Protein AF-A0A919WEN9-F1 (afdb_monomer)

Secondary structure (DSSP, 8-state):
----HHHHHHHHHHHHHHHTS---HHHHHHHHHHHHHHHHHHHHHHT---

Radius of gyration: 13.21 Å; Cα contacts (8 Å, |Δi|>4): 13; chains: 1; bounding box: 30×26×36 Å

Sequence (50 aa):
MDFTKGEMLIITGLAAMVEEEGKTPHEAIQRAREIENQVFFALGDLKKEE

Mean predicted aligned error: 4.12 Å

Structure (mmCIF, N/CA/C/O backbone):
data_AF-A0A919WEN9-F1
#
_entry.id   AF-A0A919WEN9-F1
#
loop_
_atom_site.group_PDB
_atom_site.id
_atom_site.type_symbol
_atom_site.label_atom_id
_atom_site.label_alt_id
_atom_site.label_comp_id
_atom_site.label_asym_id
_atom_site.label_entity_id
_atom_site.label_seq_id
_atom_site.pdbx_PDB_ins_code
_atom_site.Cartn_x
_atom_site.Cartn_y
_atom_site.Cartn_z
_atom_site.occupancy
_atom_site.B_iso_or_equiv
_atom_site.auth_seq_id
_atom_site.auth_comp_id
_atom_site.auth_asym_id
_atom_site.auth_atom_id
_atom_site.pdbx_PDB_model_num
ATOM 1 N N . MET A 1 1 ? -3.395 21.464 0.842 1.00 65.19 1 MET A N 1
ATOM 2 C CA . MET A 1 1 ? -2.369 20.510 0.384 1.00 65.19 1 MET A CA 1
ATOM 3 C C . MET A 1 1 ? -3.052 19.744 -0.719 1.00 65.19 1 MET A C 1
ATOM 5 O O . MET A 1 1 ? -4.057 19.108 -0.428 1.00 65.19 1 MET A O 1
ATOM 9 N N . ASP A 1 2 ? -2.613 19.931 -1.957 1.00 88.94 2 ASP A N 1
ATOM 10 C CA . ASP A 1 2 ? -3.310 19.365 -3.111 1.00 88.94 2 ASP A CA 1
ATOM 11 C C . ASP A 1 2 ? -2.625 18.053 -3.474 1.00 88.94 2 ASP A C 1
ATOM 13 O O . ASP A 1 2 ? -1.441 18.042 -3.804 1.00 88.94 2 ASP A O 1
ATOM 17 N N . PHE A 1 3 ? -3.354 16.946 -3.345 1.00 93.19 3 PHE A N 1
ATOM 18 C CA . PHE A 1 3 ? -2.874 15.622 -3.722 1.00 93.19 3 PHE A CA 1
ATOM 19 C C . PHE A 1 3 ? -3.104 15.393 -5.216 1.00 93.19 3 PHE A C 1
ATOM 21 O O . PHE A 1 3 ? -4.172 15.694 -5.756 1.00 93.19 3 PHE A O 1
ATOM 28 N N . THR A 1 4 ? -2.116 14.820 -5.892 1.00 96.88 4 THR A N 1
ATOM 29 C CA . THR A 1 4 ? -2.262 14.339 -7.265 1.00 96.88 4 THR A CA 1
ATOM 30 C C . THR A 1 4 ? -3.257 13.179 -7.331 1.00 96.88 4 THR A C 1
ATOM 32 O O . THR A 1 4 ? -3.530 12.491 -6.345 1.00 96.88 4 THR A O 1
ATOM 35 N N . LYS A 1 5 ? -3.773 12.895 -8.533 1.00 94.94 5 LYS A N 1
ATOM 36 C CA . LYS A 1 5 ? -4.656 11.739 -8.760 1.00 94.94 5 LYS A CA 1
ATOM 37 C C . LYS A 1 5 ? -4.026 10.422 -8.281 1.00 94.94 5 LYS A C 1
ATOM 39 O O . LYS A 1 5 ? -4.736 9.579 -7.746 1.00 94.94 5 LYS A O 1
ATOM 44 N N . GLY A 1 6 ? -2.715 10.250 -8.471 1.00 95.00 6 GLY A N 1
ATOM 45 C CA . GLY A 1 6 ? -1.989 9.060 -8.017 1.00 95.00 6 GLY A CA 1
ATOM 46 C C . GLY A 1 6 ? -1.928 8.959 -6.493 1.0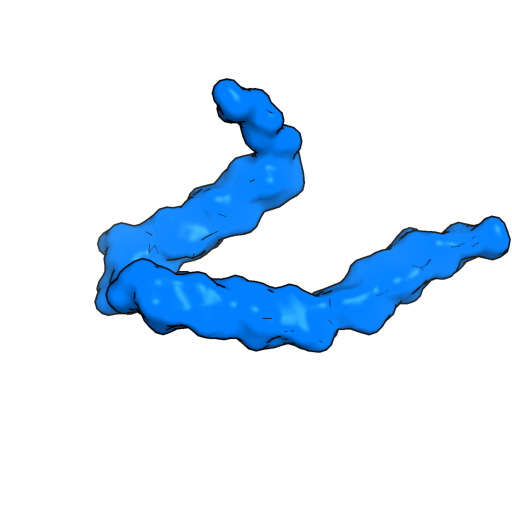0 95.00 6 GLY A C 1
ATOM 47 O O . GLY A 1 6 ? -2.249 7.914 -5.936 1.00 95.00 6 GLY A O 1
ATOM 48 N N . GLU A 1 7 ? -1.597 10.058 -5.816 1.00 95.88 7 GLU A N 1
ATOM 49 C CA . GLU A 1 7 ? -1.557 10.111 -4.348 1.00 95.88 7 GLU A CA 1
ATOM 50 C C . GLU A 1 7 ? -2.939 9.870 -3.732 1.00 95.88 7 GLU A C 1
ATOM 52 O O . GLU A 1 7 ? -3.053 9.121 -2.765 1.00 95.88 7 GLU A O 1
ATOM 57 N N . MET A 1 8 ? -4.003 10.415 -4.331 1.00 96.81 8 MET A N 1
ATOM 58 C CA . MET A 1 8 ? -5.376 10.161 -3.885 1.00 96.81 8 MET A CA 1
ATOM 59 C C . MET A 1 8 ? -5.744 8.676 -3.932 1.00 96.81 8 MET A C 1
ATOM 61 O O . MET A 1 8 ? -6.378 8.189 -3.004 1.00 96.81 8 MET A O 1
ATOM 65 N N . LEU A 1 9 ? -5.319 7.934 -4.961 1.00 96.75 9 LEU A N 1
ATOM 66 C CA . LEU A 1 9 ? -5.580 6.490 -5.042 1.00 96.75 9 LEU A CA 1
ATOM 67 C C . LEU A 1 9 ? -4.889 5.717 -3.911 1.00 96.75 9 LEU A C 1
ATOM 69 O O . LEU A 1 9 ? -5.478 4.792 -3.353 1.00 96.75 9 LEU A O 1
ATOM 73 N N . ILE A 1 10 ? -3.671 6.120 -3.540 1.00 96.69 10 ILE A N 1
ATOM 74 C CA . ILE A 1 10 ? -2.945 5.533 -2.406 1.00 96.69 10 ILE A CA 1
ATOM 75 C C . ILE A 1 10 ? -3.675 5.848 -1.094 1.00 96.69 10 ILE A C 1
ATOM 77 O O . ILE A 1 10 ? -3.897 4.949 -0.284 1.00 96.69 10 ILE A O 1
ATOM 81 N N . ILE A 1 11 ? -4.093 7.103 -0.903 1.00 96.81 11 ILE A N 1
ATOM 82 C CA . ILE A 1 11 ? -4.826 7.550 0.290 1.00 96.81 11 ILE A CA 1
ATOM 83 C C . ILE A 1 11 ? -6.154 6.796 0.427 1.00 96.81 11 ILE A C 1
ATOM 85 O O . ILE A 1 11 ? -6.448 6.277 1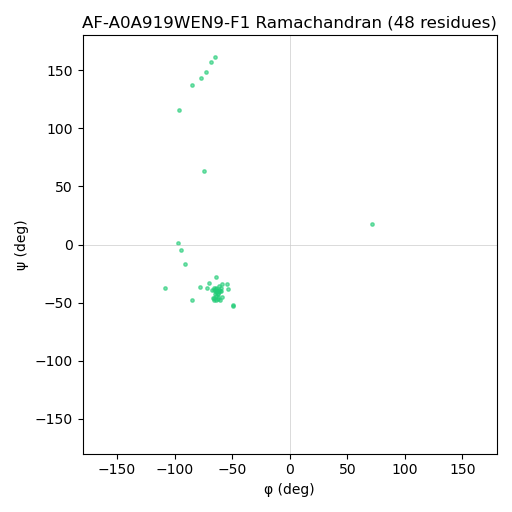.501 1.00 96.81 11 ILE A O 1
ATOM 89 N N . THR A 1 12 ? -6.935 6.685 -0.650 1.00 97.38 12 THR A N 1
ATOM 90 C CA . THR A 1 12 ? -8.202 5.943 -0.647 1.00 97.38 12 THR A CA 1
ATOM 91 C C . THR A 1 12 ? -7.986 4.463 -0.336 1.00 97.38 12 THR A C 1
ATOM 93 O O . THR A 1 12 ? -8.731 3.904 0.461 1.00 97.38 12 THR A O 1
ATOM 96 N N . GLY A 1 13 ? -6.947 3.831 -0.895 1.00 97.81 13 GLY A N 1
ATOM 97 C CA . GLY A 1 13 ? -6.619 2.438 -0.578 1.00 97.81 13 GLY A CA 1
ATOM 98 C C . GLY A 1 13 ? -6.255 2.231 0.896 1.00 97.81 13 GLY A C 1
ATOM 99 O O . GLY A 1 13 ? -6.720 1.281 1.519 1.00 97.81 13 GLY A O 1
ATOM 100 N N . LEU A 1 14 ? -5.468 3.141 1.479 1.00 98.25 14 LEU A N 1
ATOM 101 C CA . LEU A 1 14 ? -5.140 3.119 2.908 1.00 98.25 14 LEU A CA 1
ATOM 102 C C . LEU A 1 14 ? -6.377 3.318 3.795 1.00 98.25 14 LEU A C 1
ATOM 104 O O . LEU A 1 14 ? -6.494 2.650 4.821 1.00 98.25 14 LEU A O 1
ATOM 108 N N . ALA A 1 15 ? -7.293 4.208 3.406 1.00 98.25 15 ALA A N 1
ATOM 109 C CA . ALA A 1 15 ? -8.542 4.435 4.129 1.00 98.25 15 ALA A CA 1
ATOM 110 C C . ALA A 1 15 ? -9.439 3.187 4.108 1.00 98.25 15 ALA A C 1
ATOM 112 O O . ALA A 1 15 ? -9.862 2.735 5.169 1.00 98.25 15 ALA A O 1
ATOM 113 N N . ALA A 1 16 ? -9.634 2.565 2.940 1.00 98.56 16 ALA A N 1
ATOM 114 C CA . ALA A 1 16 ? -10.431 1.343 2.805 1.00 98.56 16 ALA A CA 1
ATOM 115 C C . ALA A 1 16 ? -9.880 0.185 3.657 1.00 98.56 16 ALA A C 1
ATOM 117 O O . ALA A 1 16 ? -10.638 -0.540 4.297 1.00 98.56 16 ALA A O 1
ATOM 118 N N . MET A 1 17 ? -8.553 0.052 3.763 1.00 98.62 17 MET A N 1
ATOM 119 C CA . MET A 1 17 ? -7.939 -0.948 4.645 1.00 98.62 17 MET A CA 1
ATOM 120 C C . MET A 1 17 ? -8.336 -0.777 6.119 1.00 98.62 17 MET A C 1
ATOM 122 O O . MET A 1 17 ? -8.448 -1.764 6.846 1.00 98.62 17 MET A O 1
ATOM 126 N N . VAL A 1 18 ? -8.534 0.459 6.572 1.00 98.44 18 VAL A N 1
ATOM 127 C CA . VAL A 1 18 ? -8.931 0.749 7.954 1.00 98.44 18 VAL A CA 1
ATOM 128 C C . VAL A 1 18 ? -10.448 0.644 8.118 1.00 98.44 18 VAL A C 1
ATOM 130 O O . VAL A 1 18 ? -10.919 -0.005 9.049 1.00 98.44 18 VAL A O 1
ATOM 133 N N . GLU A 1 19 ? -11.209 1.265 7.218 1.00 98.44 19 GLU A N 1
ATOM 134 C CA . GLU A 1 19 ? -12.665 1.400 7.332 1.00 98.44 19 GLU A CA 1
ATOM 135 C C . GLU A 1 19 ? -13.422 0.121 6.952 1.00 98.44 19 GLU A C 1
ATOM 137 O O . GLU A 1 19 ? -14.423 -0.209 7.587 1.00 98.44 19 GLU A O 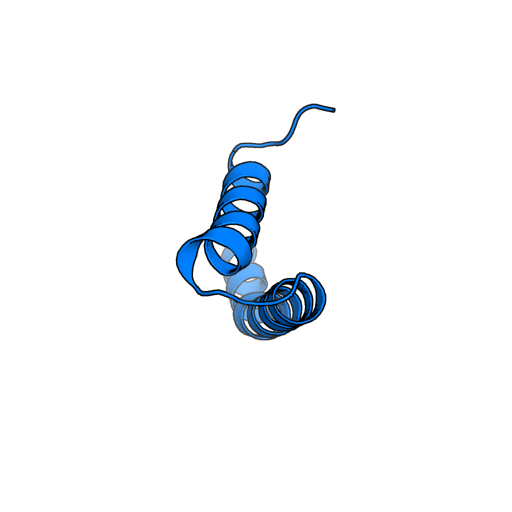1
ATOM 142 N N . GLU A 1 20 ? -12.942 -0.613 5.947 1.00 98.19 20 GLU A N 1
ATOM 143 C CA . GLU A 1 20 ? -13.648 -1.760 5.364 1.00 98.19 20 GLU A CA 1
ATOM 144 C C . GLU A 1 20 ? -12.994 -3.097 5.734 1.00 98.19 20 GLU A C 1
ATOM 146 O O . GLU A 1 20 ? -13.691 -4.078 5.993 1.00 98.19 20 GLU A O 1
ATOM 151 N N . GLU A 1 21 ? -11.659 -3.150 5.800 1.00 97.88 21 GLU A N 1
ATOM 152 C CA . GLU A 1 21 ? -10.920 -4.388 6.104 1.00 97.88 21 GLU A CA 1
ATOM 153 C C . GLU A 1 21 ? -10.570 -4.548 7.596 1.00 97.88 21 GLU A C 1
ATOM 155 O O . GLU A 1 21 ? -10.034 -5.582 7.997 1.00 97.88 21 GLU A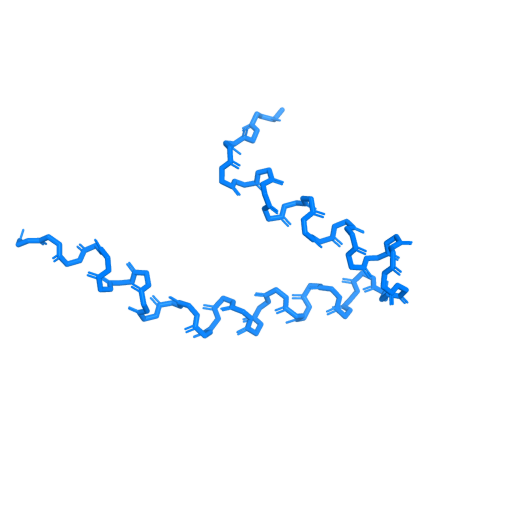 O 1
ATOM 160 N N . GLY A 1 22 ? -10.865 -3.541 8.427 1.00 98.19 22 GLY A N 1
ATOM 161 C CA . GLY A 1 22 ? -10.682 -3.592 9.881 1.00 98.19 22 GLY A CA 1
ATOM 162 C C . GLY A 1 22 ? -9.227 -3.555 10.356 1.00 98.19 22 GLY A C 1
ATOM 163 O O . GLY A 1 22 ? -8.955 -3.922 11.502 1.00 98.19 22 GLY A O 1
ATOM 164 N N . LYS A 1 23 ? -8.283 -3.126 9.509 1.00 98.19 23 LYS A N 1
ATOM 165 C CA . LYS A 1 23 ? -6.879 -2.974 9.906 1.00 98.19 23 LYS A CA 1
ATOM 166 C C . LYS A 1 23 ? -6.690 -1.771 10.820 1.00 98.19 23 LYS A C 1
ATOM 168 O O . LYS A 1 23 ? -7.318 -0.724 10.672 1.00 98.19 23 LYS A O 1
ATOM 173 N N . THR A 1 24 ? -5.722 -1.876 11.717 1.00 98.62 24 THR A N 1
ATOM 174 C CA . THR A 1 24 ? -5.187 -0.708 12.415 1.00 98.62 24 THR A CA 1
ATOM 175 C C . THR A 1 24 ? -4.410 0.193 11.443 1.00 98.62 24 THR A C 1
ATOM 177 O O . THR A 1 24 ? -3.872 -0.285 10.437 1.00 98.62 24 THR A O 1
ATOM 180 N N . PRO A 1 25 ? -4.241 1.494 11.755 1.00 98.31 25 PRO A N 1
ATOM 181 C CA . PRO A 1 25 ? -3.390 2.377 10.956 1.00 98.31 25 PRO A CA 1
ATOM 182 C C . PRO A 1 25 ? -1.963 1.842 10.773 1.00 98.31 25 PRO A C 1
ATOM 184 O O . PRO A 1 25 ? -1.357 2.028 9.721 1.00 98.31 25 PRO A O 1
ATOM 187 N N . HIS A 1 26 ? -1.428 1.147 11.783 1.00 98.44 26 HIS A N 1
ATOM 188 C CA . HIS A 1 26 ? -0.095 0.557 11.719 1.00 98.44 26 HIS A CA 1
ATOM 189 C C . HIS A 1 26 ? -0.012 -0.555 10.667 1.00 98.44 26 HIS A C 1
ATOM 191 O O . HIS A 1 26 ? 0.894 -0.545 9.837 1.00 98.44 26 HIS A O 1
ATOM 197 N N . GLU A 1 27 ? -0.980 -1.472 10.660 1.00 98.50 27 GLU A N 1
ATOM 198 C CA . GLU A 1 27 ? -1.047 -2.574 9.695 1.00 98.50 27 GLU A CA 1
ATOM 199 C C . GLU A 1 27 ? -1.273 -2.072 8.265 1.00 98.50 27 GLU A C 1
ATOM 201 O O . GLU A 1 27 ? -0.649 -2.578 7.333 1.00 98.50 27 GLU A O 1
ATOM 206 N N . ALA A 1 28 ? -2.113 -1.049 8.076 1.00 98.44 28 ALA A N 1
ATOM 207 C CA . ALA A 1 28 ? -2.326 -0.435 6.765 1.00 98.44 28 ALA A CA 1
ATOM 208 C C . ALA A 1 28 ? -1.033 0.204 6.219 1.00 98.44 28 ALA A C 1
ATOM 210 O O . ALA A 1 28 ? -0.650 -0.037 5.072 1.00 98.44 28 ALA A O 1
ATOM 211 N N . ILE A 1 29 ? -0.305 0.954 7.055 1.00 98.12 29 ILE A N 1
ATOM 212 C CA . ILE A 1 29 ? 0.986 1.555 6.681 1.00 98.12 29 ILE A CA 1
ATOM 213 C C . ILE A 1 29 ? 2.040 0.477 6.409 1.00 98.12 29 ILE A C 1
ATOM 215 O O . ILE A 1 29 ? 2.796 0.584 5.441 1.00 98.12 29 ILE A O 1
ATOM 219 N N . GLN A 1 30 ? 2.099 -0.569 7.235 1.00 98.25 30 GLN A N 1
ATOM 220 C CA . GLN A 1 30 ? 3.001 -1.694 7.005 1.00 98.25 30 GLN A CA 1
ATOM 221 C C . GLN A 1 30 ? 2.707 -2.353 5.654 1.00 98.25 30 GLN A C 1
ATOM 223 O O . GLN A 1 30 ? 3.629 -2.572 4.867 1.00 98.25 30 GLN A O 1
ATOM 228 N N . ARG A 1 31 ? 1.429 -2.585 5.340 1.00 97.69 31 ARG A N 1
ATOM 229 C CA . ARG A 1 31 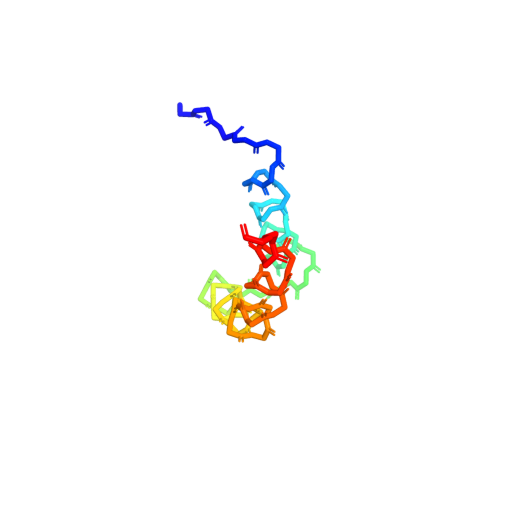? 1.028 -3.162 4.059 1.00 97.69 31 ARG A CA 1
ATOM 230 C C . ARG A 1 31 ? 1.410 -2.271 2.877 1.00 97.69 31 ARG A C 1
ATOM 232 O O . ARG A 1 31 ? 1.871 -2.786 1.862 1.00 97.69 31 ARG A O 1
ATOM 239 N N . ALA A 1 32 ? 1.271 -0.952 3.000 1.00 97.06 32 ALA A N 1
ATOM 240 C CA . ALA A 1 32 ? 1.706 -0.026 1.958 1.00 97.06 32 ALA A CA 1
ATOM 241 C C . ALA A 1 32 ? 3.218 -0.103 1.695 1.00 97.06 32 ALA A C 1
ATOM 243 O O . ALA A 1 32 ? 3.620 -0.116 0.536 1.00 97.06 32 ALA A O 1
ATOM 244 N N . ARG A 1 33 ? 4.048 -0.249 2.737 1.00 96.69 33 ARG A N 1
ATOM 245 C CA . ARG A 1 33 ? 5.504 -0.457 2.587 1.00 96.69 33 ARG A CA 1
ATOM 246 C C . ARG A 1 33 ? 5.846 -1.791 1.924 1.00 96.69 33 ARG A C 1
ATOM 248 O O . ARG A 1 33 ? 6.790 -1.884 1.147 1.00 96.69 33 ARG A O 1
ATOM 255 N N . GLU A 1 34 ? 5.095 -2.849 2.220 1.00 96.50 34 GLU A N 1
ATOM 256 C CA . GLU A 1 34 ? 5.265 -4.133 1.530 1.00 96.50 34 GLU A CA 1
ATOM 257 C C . GLU A 1 34 ? 4.940 -4.011 0.039 1.00 96.50 34 GLU A C 1
ATOM 259 O O . GLU A 1 34 ? 5.694 -4.514 -0.793 1.00 96.50 34 GLU A O 1
ATOM 264 N N . ILE A 1 35 ? 3.845 -3.323 -0.299 1.00 96.06 35 ILE A N 1
ATOM 265 C CA . ILE A 1 35 ? 3.454 -3.058 -1.686 1.00 96.06 35 ILE A CA 1
ATOM 266 C C . ILE A 1 35 ? 4.519 -2.208 -2.379 1.00 96.06 35 ILE A C 1
ATOM 268 O O . ILE A 1 35 ? 4.946 -2.577 -3.468 1.00 96.06 35 ILE A O 1
ATOM 272 N N . GLU A 1 36 ? 4.991 -1.130 -1.745 1.00 94.50 36 GLU A N 1
ATOM 273 C CA . GLU A 1 36 ? 6.084 -0.280 -2.239 1.00 94.50 36 GLU A CA 1
ATOM 274 C C . GLU A 1 36 ? 7.292 -1.124 -2.663 1.00 94.50 36 GLU A C 1
ATOM 276 O O . GLU A 1 36 ? 7.728 -1.041 -3.811 1.00 94.50 36 GLU A O 1
ATOM 281 N N . ASN A 1 37 ? 7.775 -2.003 -1.779 1.00 91.62 37 ASN A N 1
ATOM 282 C CA . ASN A 1 37 ? 8.911 -2.880 -2.068 1.00 91.62 37 ASN A CA 1
ATOM 283 C C . ASN A 1 37 ? 8.646 -3.834 -3.245 1.00 91.62 37 ASN A C 1
ATOM 285 O O . ASN A 1 37 ? 9.559 -4.124 -4.018 1.00 91.62 37 ASN A O 1
ATOM 289 N N . GLN A 1 38 ? 7.413 -4.327 -3.393 1.00 92.56 38 GLN A N 1
ATOM 290 C CA . GLN A 1 38 ? 7.036 -5.222 -4.492 1.00 92.56 38 GLN A CA 1
ATOM 291 C C . GLN A 1 38 ? 6.969 -4.496 -5.837 1.00 92.56 38 GLN A C 1
ATOM 293 O O . GLN A 1 38 ? 7.347 -5.064 -6.861 1.00 92.56 38 GLN A O 1
ATOM 298 N N . VAL A 1 39 ? 6.493 -3.250 -5.847 1.00 94.31 39 VAL A N 1
ATOM 299 C CA . VAL A 1 39 ? 6.298 -2.494 -7.089 1.00 94.31 39 VAL A CA 1
ATOM 300 C C . VAL A 1 39 ? 7.514 -1.660 -7.479 1.00 94.31 39 VAL A C 1
ATOM 302 O O . VAL A 1 39 ? 7.601 -1.272 -8.638 1.00 94.31 39 VAL A O 1
ATOM 305 N N . PHE A 1 40 ? 8.465 -1.410 -6.572 1.00 90.81 40 PHE A N 1
ATOM 306 C CA . PHE A 1 40 ? 9.617 -0.531 -6.811 1.00 90.81 40 PHE A CA 1
ATOM 307 C C . PHE A 1 40 ? 10.357 -0.849 -8.118 1.00 90.81 40 PHE A C 1
ATOM 309 O O . PHE A 1 40 ? 10.541 0.029 -8.961 1.00 90.81 40 PHE A O 1
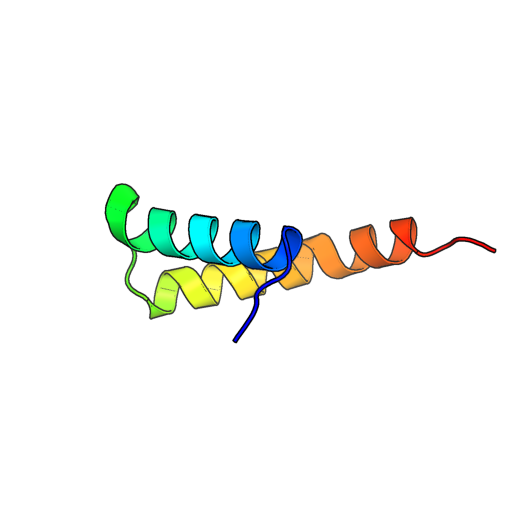ATOM 316 N N . PHE A 1 41 ? 10.731 -2.115 -8.328 1.00 87.19 41 PHE A N 1
ATOM 317 C CA . PHE A 1 4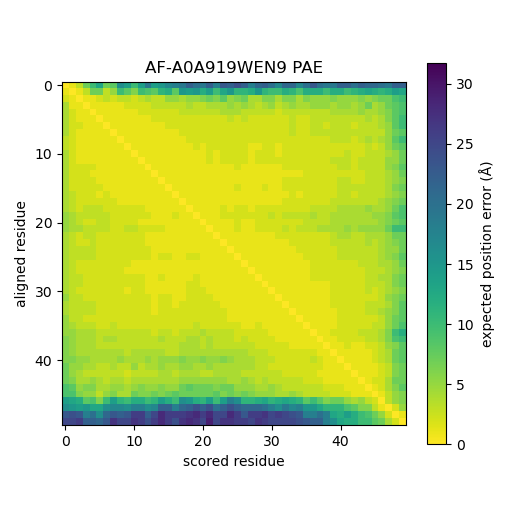1 ? 11.432 -2.524 -9.548 1.00 87.19 41 PHE A CA 1
ATOM 318 C C . PHE A 1 41 ? 10.545 -2.430 -10.794 1.00 87.19 41 PHE A C 1
ATOM 320 O O . PHE A 1 41 ? 11.006 -1.949 -11.826 1.00 87.19 41 PHE A O 1
ATOM 327 N N . ALA A 1 42 ? 9.266 -2.801 -10.686 1.00 89.12 42 ALA A N 1
ATOM 328 C CA . ALA A 1 42 ? 8.316 -2.704 -11.792 1.00 89.12 42 ALA A CA 1
ATOM 329 C C . ALA A 1 42 ? 8.085 -1.245 -12.225 1.00 89.12 42 ALA A C 1
ATOM 331 O O . ALA A 1 42 ? 8.053 -0.950 -13.416 1.00 89.12 42 ALA A O 1
ATOM 332 N N . LEU A 1 43 ? 7.987 -0.313 -11.271 1.00 91.00 43 LEU A N 1
ATOM 333 C CA . LEU A 1 43 ? 7.920 1.124 -11.547 1.00 91.00 43 LEU A CA 1
ATOM 334 C C . LEU A 1 43 ? 9.213 1.634 -12.199 1.00 91.00 43 LEU A C 1
ATOM 336 O O . LEU A 1 43 ? 9.157 2.474 -13.095 1.00 91.00 43 LEU A O 1
ATOM 340 N N . GLY A 1 44 ? 10.368 1.113 -11.775 1.00 87.12 44 GLY A N 1
ATOM 341 C CA . GLY A 1 44 ? 11.658 1.394 -12.403 1.00 87.12 44 GLY A CA 1
ATOM 342 C C . GLY A 1 44 ? 11.705 0.967 -13.871 1.00 87.12 44 GLY A C 1
ATOM 343 O O . GLY A 1 44 ? 12.207 1.720 -14.700 1.00 87.12 44 GLY A O 1
ATOM 344 N N . ASP A 1 45 ? 11.128 -0.187 -14.209 1.00 87.06 45 ASP A N 1
ATOM 345 C CA . ASP A 1 45 ? 11.043 -0.669 -15.592 1.00 87.06 45 ASP A CA 1
ATOM 346 C C . ASP A 1 45 ? 10.070 0.152 -16.451 1.00 87.06 45 ASP A C 1
ATOM 348 O O . ASP A 1 45 ? 10.357 0.382 -17.622 1.00 87.06 45 ASP A O 1
ATOM 352 N N . LEU A 1 46 ? 8.977 0.678 -15.883 1.00 86.56 46 LEU A N 1
ATOM 353 C CA . LEU A 1 46 ? 8.095 1.623 -16.590 1.00 86.56 46 LEU A CA 1
ATOM 354 C C . LEU A 1 46 ? 8.802 2.933 -16.945 1.00 86.56 46 LEU A C 1
ATOM 356 O O . LEU A 1 46 ? 8.421 3.598 -17.903 1.00 86.56 46 LEU A O 1
ATOM 360 N N . LYS A 1 47 ? 9.807 3.312 -16.149 1.00 75.75 47 LYS A N 1
ATOM 361 C CA . LYS A 1 47 ? 10.601 4.522 -16.357 1.00 75.75 47 LYS A CA 1
ATOM 362 C C . LYS A 1 47 ? 11.918 4.268 -17.097 1.00 75.75 47 LYS A C 1
ATOM 364 O O . LYS A 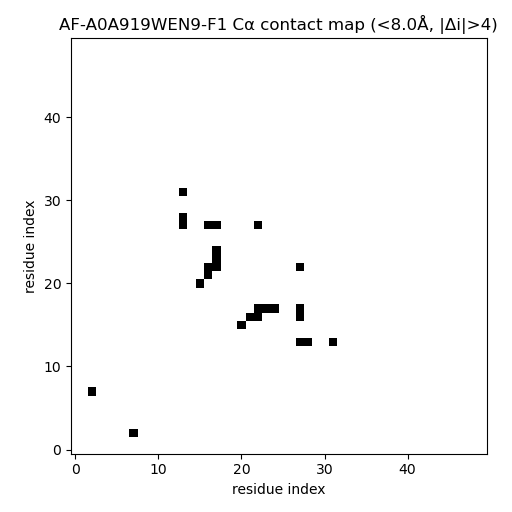1 47 ? 12.653 5.227 -17.318 1.00 75.75 47 LYS A O 1
ATOM 369 N N . LYS A 1 48 ? 12.214 3.023 -17.499 1.00 61.78 48 LYS A N 1
ATOM 370 C CA . LYS A 1 48 ? 13.216 2.722 -18.536 1.00 61.78 48 LYS A CA 1
ATOM 371 C C . LYS A 1 48 ? 12.633 3.081 -19.905 1.00 61.78 48 LYS A C 1
ATOM 373 O O . LYS A 1 48 ? 12.415 2.230 -20.761 1.00 61.78 48 LYS A O 1
ATOM 378 N N . GLU A 1 49 ? 12.353 4.363 -20.073 1.00 55.59 49 GLU A N 1
ATOM 379 C CA . GLU A 1 49 ? 12.528 5.012 -21.362 1.00 55.59 49 GLU A CA 1
ATOM 380 C C . GLU A 1 49 ? 14.042 5.255 -21.516 1.00 55.59 49 GLU A C 1
ATOM 382 O O . GLU A 1 49 ? 14.729 5.458 -20.513 1.00 55.59 49 GLU A O 1
ATOM 387 N N . GLU A 1 50 ? 14.551 5.110 -22.739 1.00 51.66 50 GLU A N 1
ATOM 388 C CA . GLU A 1 50 ? 15.971 5.194 -23.135 1.00 51.66 50 GLU A CA 1
ATOM 389 C C . GLU A 1 50 ? 16.784 6.326 -22.477 1.00 51.66 50 GLU A C 1
ATOM 391 O O . GLU A 1 50 ? 16.271 7.465 -22.361 1.00 51.66 50 GLU A O 1
#

pLDDT: mean 92.09, std 10.95, range [51.66, 98.62]

Nearest PDB structures (foldseek):
  8j56-assembly1_F  TM=6.530E-01  e=3.743E+00  Cupriavidus necator
  6ldi-assembly1_F  TM=4.634E-01  e=9.691E+00  Escherichia coli K-12

Foldseek 3Di:
DDDDPVRVVLVVQLVCCVPPVVDDNVVSVVVVVVVCVVCVVVVVVVVPPD

Organism: NCBI:txid77777

Solvent-accessible surface area (backbone atoms only — not comparable to full-atom values): 2987 Å² total; per-residue (Å²): 136,88,73,52,76,69,55,46,53,52,52,52,53,47,47,44,34,38,77,74,69,6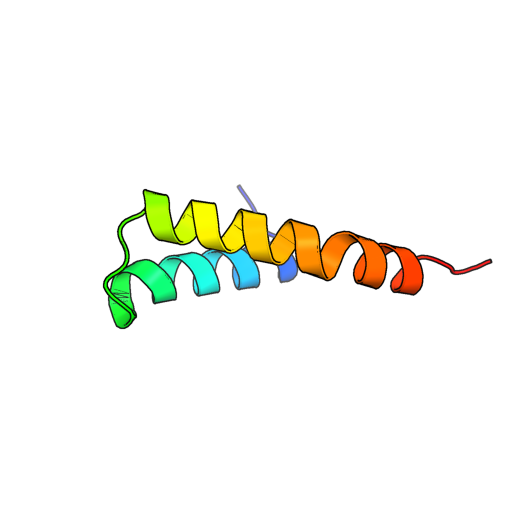8,36,53,74,67,57,33,53,52,50,51,53,54,48,47,67,69,41,49,63,58,55,50,56,74,63,64,62,134